Protein AF-A0A2V8CHL6-F1 (afdb_monomer)

Solvent-accessible surface area (backbone atoms only — not comparable to full-atom values): 5375 Å² total; per-residue (Å²): 92,79,47,77,47,76,47,81,42,66,40,99,91,40,76,70,74,87,46,66,84,56,44,65,50,77,42,61,48,77,50,78,80,71,47,75,47,80,48,80,47,79,49,77,47,73,55,84,42,96,80,86,52,68,52,80,46,79,50,82,47,64,36,43,36,36,41,38,36,33,39,31,73,47,77,42,84,43,100,51,87,72,77,84,130

Radius of gyration: 21.33 Å; Cα contacts (8 Å, |Δi|>4): 155; chains: 1; bounding box: 47×33×56 Å

Sequence (85 aa):
MKTITYTLSPTAAVDLKSHVGQRVEVTGTEAGPPITAETDTTRTSTPTGTSGRTPKVETRTRTDIEARQLRVTAIKMLTADCRVP

Secondary structure (DSSP, 8-state):
-EEEEEEEEE-TT--SGGGTTS-EEEEEEEEEEEEEEEEEEEEEE----TTS----EEEEEEEEEEEEEEEEEEEEE--------

Foldseek 3Di:
DEAEAEDEDEDPVDDPPVQVQFDKDWDFDWDDDKDKDKDKDKDWDFDDDPPPDTDIDIDIDIYIYIYIYTYTDDIGGDPDRDDDD

Structure (mmCIF, N/CA/C/O backbone):
data_AF-A0A2V8CHL6-F1
#
_ent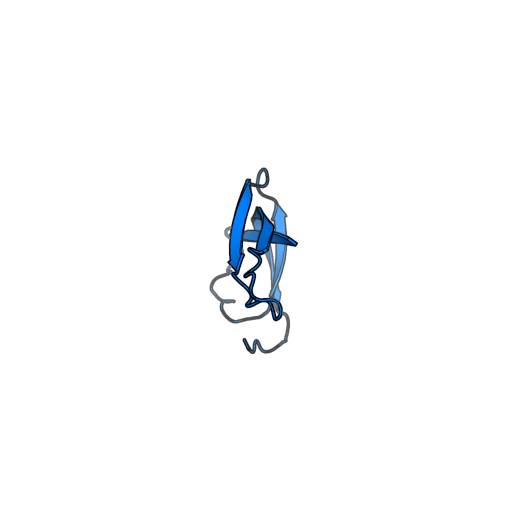ry.id   AF-A0A2V8CHL6-F1
#
loop_
_atom_site.group_PDB
_atom_site.id
_atom_site.type_symbol
_atom_site.label_atom_id
_atom_site.label_alt_id
_atom_site.label_comp_id
_atom_site.label_asym_id
_atom_site.label_entity_id
_atom_site.label_seq_id
_atom_site.pdbx_PDB_ins_code
_atom_site.Cartn_x
_atom_site.Cartn_y
_atom_site.Cartn_z
_atom_site.occupancy
_atom_site.B_iso_or_equiv
_atom_site.auth_seq_id
_atom_site.auth_comp_id
_atom_site.auth_asym_id
_atom_site.auth_atom_id
_atom_site.pdbx_PDB_model_num
ATOM 1 N N . MET A 1 1 ? -9.103 3.228 17.350 1.00 63.22 1 MET A N 1
ATOM 2 C CA . MET A 1 1 ? -8.236 2.379 16.494 1.00 63.22 1 MET A CA 1
ATOM 3 C C . MET A 1 1 ? -7.998 3.153 15.215 1.00 63.22 1 MET A C 1
ATOM 5 O O . MET A 1 1 ? -8.964 3.706 14.703 1.00 63.22 1 MET A O 1
ATOM 9 N N . LYS A 1 2 ? -6.753 3.232 14.738 1.00 70.44 2 LYS A N 1
ATOM 10 C CA . LYS A 1 2 ? -6.427 3.921 13.487 1.00 70.44 2 LYS A CA 1
ATOM 11 C C . LYS A 1 2 ? -6.114 2.886 12.412 1.00 70.44 2 LYS A C 1
ATOM 13 O O . LYS A 1 2 ? -5.166 2.120 12.567 1.00 70.44 2 LYS A O 1
ATOM 18 N N . THR A 1 3 ? -6.916 2.856 11.359 1.00 78.19 3 THR A N 1
ATOM 19 C CA . THR A 1 3 ? -6.730 1.975 10.205 1.00 78.19 3 THR A CA 1
ATOM 20 C C . THR A 1 3 ? -6.122 2.796 9.081 1.00 78.19 3 THR A C 1
ATOM 22 O O . THR A 1 3 ? -6.699 3.803 8.681 1.00 78.19 3 THR A O 1
ATOM 25 N N . ILE A 1 4 ? -4.963 2.385 8.569 1.00 82.00 4 ILE A N 1
ATOM 26 C CA . ILE A 1 4 ? -4.336 3.036 7.415 1.00 82.00 4 ILE A CA 1
ATOM 27 C C . ILE A 1 4 ? -4.505 2.124 6.205 1.00 82.00 4 ILE A C 1
ATOM 29 O O . ILE A 1 4 ? -4.049 0.981 6.218 1.00 82.00 4 ILE A O 1
ATOM 33 N N . THR A 1 5 ? -5.149 2.635 5.164 1.00 84.69 5 THR A N 1
ATOM 34 C CA . THR A 1 5 ? -5.368 1.932 3.901 1.00 84.69 5 THR A CA 1
ATOM 35 C C . THR A 1 5 ? -4.444 2.521 2.846 1.00 84.69 5 THR A C 1
ATOM 37 O O . THR A 1 5 ? -4.479 3.723 2.600 1.00 84.69 5 THR A O 1
ATOM 40 N N . TYR A 1 6 ? -3.638 1.684 2.194 1.00 84.81 6 TYR A N 1
ATOM 41 C CA . TYR A 1 6 ? -2.781 2.115 1.091 1.00 84.81 6 TYR A CA 1
ATOM 42 C C . TYR A 1 6 ? -3.360 1.684 -0.254 1.00 84.81 6 TYR A C 1
ATOM 44 O O . TYR A 1 6 ? -3.601 0.500 -0.486 1.00 84.81 6 TYR A O 1
ATOM 52 N N . THR A 1 7 ? -3.508 2.637 -1.169 1.00 88.94 7 THR A N 1
ATOM 53 C CA . THR A 1 7 ? -3.775 2.376 -2.584 1.00 88.94 7 THR A CA 1
ATOM 54 C C . THR A 1 7 ? -2.450 2.346 -3.336 1.00 88.94 7 THR A C 1
ATOM 56 O O . THR A 1 7 ? -1.747 3.357 -3.412 1.00 88.94 7 THR A O 1
ATOM 59 N N . LEU A 1 8 ? -2.098 1.191 -3.899 1.00 90.50 8 LEU A N 1
ATOM 60 C CA . LEU A 1 8 ? -0.855 1.012 -4.649 1.00 90.50 8 LEU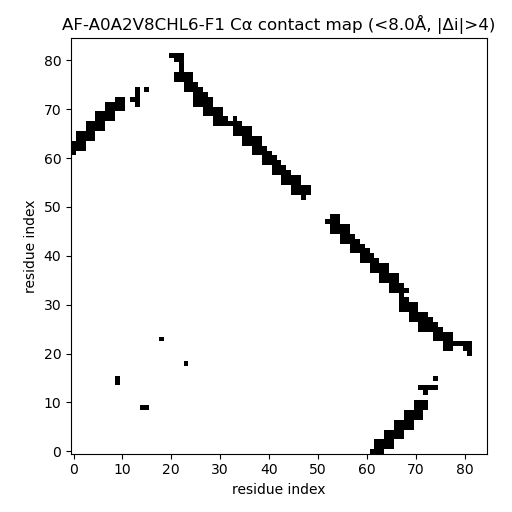 A CA 1
ATOM 61 C C . LEU A 1 8 ? -1.032 1.470 -6.101 1.00 90.50 8 LEU A C 1
ATOM 63 O O . LEU A 1 8 ? -1.917 0.994 -6.807 1.00 90.50 8 LEU A O 1
ATOM 67 N N . SER A 1 9 ? -0.165 2.373 -6.552 1.00 90.06 9 SER A N 1
ATOM 68 C CA . SER A 1 9 ? -0.102 2.840 -7.938 1.00 90.06 9 SER A CA 1
ATOM 69 C C . SER A 1 9 ? 1.269 2.487 -8.522 1.00 90.06 9 SER A C 1
ATOM 71 O O . SER A 1 9 ? 2.269 3.078 -8.104 1.00 90.06 9 SER A O 1
ATOM 73 N N . PRO A 1 10 ? 1.371 1.501 -9.429 1.00 89.94 10 PRO A N 1
ATOM 74 C CA . PRO A 1 10 ? 2.653 1.102 -9.991 1.00 89.94 10 PRO A CA 1
ATOM 75 C C . PRO A 1 10 ? 3.188 2.156 -10.963 1.00 89.94 10 PRO A C 1
ATOM 77 O O . PRO A 1 10 ? 2.441 2.812 -11.690 1.00 89.94 10 PRO A O 1
ATOM 80 N N . THR A 1 11 ? 4.510 2.299 -11.007 1.00 88.81 11 THR A N 1
ATOM 81 C CA . THR A 1 11 ? 5.174 2.929 -12.156 1.00 88.81 11 THR A CA 1
ATOM 82 C C . THR A 1 11 ? 5.152 1.992 -13.367 1.00 88.81 11 THR A C 1
ATOM 84 O O . THR A 1 11 ? 4.950 0.792 -13.221 1.00 88.81 11 THR A O 1
ATOM 87 N N . ALA A 1 12 ? 5.388 2.517 -14.575 1.00 83.81 12 ALA A N 1
ATOM 88 C CA . ALA A 1 12 ? 5.331 1.723 -15.810 1.00 83.81 12 ALA A CA 1
ATOM 89 C C . ALA A 1 12 ? 6.298 0.518 -15.839 1.00 83.81 12 ALA A C 1
ATOM 91 O O . ALA A 1 12 ? 6.076 -0.420 -16.594 1.00 83.81 12 ALA A O 1
ATOM 92 N N . ALA A 1 13 ? 7.353 0.538 -15.018 1.00 84.62 13 ALA A N 1
ATOM 93 C CA . ALA A 1 13 ? 8.334 -0.541 -14.900 1.00 84.62 13 ALA A CA 1
ATOM 94 C C . ALA A 1 13 ? 7.975 -1.599 -13.836 1.00 84.62 13 ALA A C 1
ATOM 96 O O . ALA A 1 13 ? 8.732 -2.547 -13.646 1.00 84.62 13 ALA A O 1
ATOM 97 N N . VAL A 1 14 ? 6.858 -1.435 -13.118 1.00 90.31 14 VAL A N 1
ATOM 98 C CA . VAL A 1 14 ? 6.460 -2.300 -12.003 1.00 90.31 14 VAL A CA 1
ATOM 99 C C . VAL A 1 14 ? 5.172 -3.038 -12.347 1.00 90.31 14 VAL A C 1
ATOM 101 O O . VAL A 1 14 ? 4.130 -2.422 -12.561 1.00 90.31 14 VAL A O 1
ATOM 104 N N . ASP A 1 15 ? 5.223 -4.366 -12.326 1.00 88.38 15 ASP A N 1
ATOM 105 C CA . ASP A 1 15 ? 4.045 -5.209 -12.506 1.00 88.38 15 ASP A CA 1
ATOM 106 C C . ASP A 1 15 ? 3.544 -5.747 -11.161 1.00 88.38 15 ASP A C 1
ATOM 108 O O . ASP A 1 15 ? 4.092 -6.693 -10.615 1.00 88.38 15 ASP A O 1
ATOM 112 N N . LEU A 1 16 ? 2.477 -5.153 -10.622 1.00 88.25 16 LEU A N 1
ATOM 113 C CA . LEU A 1 16 ? 1.815 -5.660 -9.412 1.00 88.25 16 LEU A CA 1
ATOM 114 C C . LEU A 1 16 ? 0.877 -6.842 -9.701 1.00 88.25 16 LEU A C 1
ATOM 116 O O . LEU A 1 16 ? 0.534 -7.585 -8.782 1.00 88.25 16 LEU A O 1
ATOM 120 N N . LYS A 1 17 ? 0.418 -7.006 -10.950 1.00 89.75 17 LYS A N 1
ATOM 121 C CA . LYS A 1 17 ? -0.615 -7.994 -11.288 1.00 89.75 17 LYS A CA 1
ATOM 122 C C . LYS A 1 17 ? -0.066 -9.415 -11.258 1.00 89.75 17 LYS A C 1
ATOM 124 O O . LYS A 1 17 ? -0.775 -10.315 -10.815 1.00 89.75 17 LYS A O 1
ATOM 129 N N . SER A 1 18 ? 1.183 -9.621 -11.670 1.00 89.06 18 SER A N 1
ATOM 130 C CA . SER A 1 18 ? 1.840 -10.935 -11.591 1.00 89.06 18 SER A CA 1
ATOM 131 C C . SER A 1 18 ? 2.100 -11.422 -10.161 1.00 89.06 18 SER A C 1
ATOM 133 O O . SER A 1 18 ? 2.345 -12.610 -9.964 1.00 89.06 18 SER A O 1
ATOM 135 N N . HIS A 1 19 ? 1.984 -10.543 -9.162 1.00 87.06 19 HIS A N 1
ATOM 136 C CA . HIS A 1 19 ? 2.203 -10.863 -7.749 1.00 87.06 19 HIS A CA 1
ATOM 137 C C . HIS A 1 19 ? 0.908 -10.987 -6.932 1.00 87.06 19 HIS A C 1
ATOM 139 O O . HIS A 1 19 ? 0.945 -11.046 -5.702 1.00 87.06 19 HIS A O 1
ATOM 145 N N . VAL A 1 20 ? -0.258 -11.047 -7.585 1.00 86.75 20 VAL A N 1
ATOM 146 C CA . VAL A 1 20 ? -1.531 -11.294 -6.892 1.00 86.75 20 VAL A CA 1
ATOM 147 C C . VAL A 1 20 ? -1.490 -12.658 -6.195 1.00 86.75 20 VAL A C 1
ATOM 149 O O . VAL A 1 20 ? -1.116 -13.666 -6.787 1.00 86.75 20 VAL A O 1
ATOM 152 N N . GLY A 1 21 ? -1.873 -12.685 -4.916 1.00 85.12 21 GLY A N 1
ATOM 153 C CA . GLY A 1 21 ? -1.840 -13.891 -4.081 1.00 85.12 21 GLY A CA 1
ATOM 154 C C . GLY A 1 21 ? -0.463 -14.224 -3.495 1.00 85.12 21 GLY A C 1
ATOM 155 O O . GLY A 1 21 ? -0.362 -15.126 -2.667 1.00 85.12 21 GLY A O 1
ATOM 156 N N . GLN A 1 22 ? 0.583 -13.481 -3.864 1.00 84.75 22 GLN A N 1
ATOM 157 C CA . GLN A 1 22 ? 1.931 -13.654 -3.331 1.00 84.75 22 GLN A CA 1
ATOM 158 C C . GLN A 1 22 ? 2.213 -12.641 -2.223 1.00 84.75 22 GLN A C 1
ATOM 160 O O . GLN A 1 22 ? 1.701 -11.519 -2.225 1.00 84.75 22 GLN A O 1
ATOM 165 N N . ARG A 1 23 ? 3.067 -13.027 -1.272 1.00 85.38 23 ARG A N 1
ATOM 166 C CA . ARG A 1 23 ? 3.590 -12.086 -0.286 1.00 85.38 23 ARG A CA 1
ATOM 167 C C . ARG A 1 23 ? 4.781 -11.348 -0.887 1.00 85.38 23 ARG A C 1
ATOM 169 O O . ARG A 1 23 ? 5.769 -11.957 -1.288 1.00 85.38 23 ARG A O 1
ATOM 176 N N . VAL A 1 24 ? 4.693 -10.026 -0.919 1.00 89.69 24 VAL A N 1
ATOM 177 C CA . VAL A 1 24 ? 5.746 -9.163 -1.456 1.00 89.69 24 VAL A CA 1
ATOM 178 C C . VAL A 1 24 ? 6.029 -8.000 -0.518 1.00 89.69 24 VAL A C 1
ATOM 180 O O . VAL A 1 24 ? 5.160 -7.547 0.224 1.00 89.69 24 VAL A O 1
ATOM 183 N N . GLU A 1 25 ? 7.260 -7.519 -0.561 1.00 90.25 25 GLU A N 1
ATOM 184 C CA . GLU A 1 25 ? 7.677 -6.239 -0.010 1.00 90.25 25 GLU A CA 1
ATOM 185 C C . GLU A 1 25 ? 7.664 -5.220 -1.151 1.00 90.25 25 GLU A C 1
ATOM 187 O O . GLU A 1 25 ? 8.248 -5.453 -2.210 1.00 90.25 25 GLU A O 1
ATOM 192 N N . VAL A 1 26 ? 6.962 -4.103 -0.962 1.00 91.31 26 VAL A N 1
ATOM 193 C CA . VAL A 1 26 ? 6.854 -3.037 -1.965 1.00 91.31 26 VAL A CA 1
ATOM 194 C C . VAL A 1 26 ? 7.599 -1.801 -1.485 1.00 91.31 26 VAL A C 1
ATOM 196 O O . VAL A 1 26 ? 7.477 -1.398 -0.330 1.00 91.31 26 VAL A O 1
ATOM 199 N N . THR A 1 27 ? 8.369 -1.184 -2.375 1.00 91.94 27 THR A N 1
ATOM 200 C CA . THR A 1 27 ? 9.045 0.092 -2.120 1.00 91.94 27 THR A CA 1
ATOM 201 C C . THR A 1 27 ? 8.439 1.160 -3.012 1.00 91.94 27 THR A C 1
ATOM 203 O O . THR A 1 27 ? 8.169 0.928 -4.192 1.00 91.94 27 THR A O 1
ATOM 206 N N . GLY A 1 28 ? 8.207 2.339 -2.444 1.00 90.31 28 GLY A N 1
ATOM 207 C CA . GLY A 1 28 ? 7.593 3.446 -3.152 1.00 90.31 28 GLY A CA 1
ATOM 208 C C . GLY A 1 28 ? 7.593 4.734 -2.344 1.00 90.31 28 GLY A C 1
ATOM 209 O O . GLY A 1 28 ? 8.031 4.763 -1.197 1.00 90.31 28 GLY A O 1
ATOM 210 N N . THR A 1 29 ? 7.083 5.795 -2.957 1.00 90.75 29 THR A N 1
ATOM 211 C CA . THR A 1 29 ? 6.912 7.111 -2.327 1.00 90.75 29 THR A CA 1
ATOM 212 C C . THR A 1 29 ? 5.432 7.418 -2.160 1.00 90.75 29 THR A C 1
ATOM 214 O O . THR A 1 29 ? 4.641 7.111 -3.055 1.00 90.75 29 THR A O 1
ATOM 217 N N . GLU A 1 30 ? 5.043 8.043 -1.051 1.00 88.25 30 GLU A N 1
ATOM 218 C CA . GLU A 1 30 ? 3.663 8.502 -0.875 1.00 88.25 30 GLU A CA 1
ATOM 219 C C . GLU A 1 30 ? 3.303 9.533 -1.951 1.00 88.25 30 GLU A C 1
ATOM 221 O O . GLU A 1 30 ? 4.103 10.404 -2.300 1.00 88.25 30 GLU A O 1
ATOM 226 N N . ALA A 1 31 ? 2.110 9.395 -2.520 1.00 80.44 31 ALA A N 1
ATOM 227 C CA . ALA A 1 31 ? 1.591 10.278 -3.546 1.00 80.44 31 ALA A CA 1
ATOM 228 C C . ALA A 1 31 ? 0.453 11.117 -2.957 1.00 80.44 31 ALA A C 1
ATOM 230 O O . ALA A 1 31 ? -0.628 10.607 -2.673 1.00 80.44 31 ALA A O 1
ATOM 231 N N . GLY A 1 32 ? 0.708 12.417 -2.806 1.00 77.75 32 GLY A N 1
ATOM 232 C CA . GLY A 1 32 ? -0.288 13.384 -2.350 1.00 77.75 32 GLY A CA 1
ATOM 233 C C . GLY A 1 32 ? -0.595 13.335 -0.845 1.00 77.75 32 GLY A C 1
ATOM 234 O O . GLY A 1 32 ? 0.009 12.561 -0.101 1.00 77.75 32 GLY A O 1
ATOM 235 N N . PRO A 1 33 ? -1.503 14.211 -0.380 1.00 73.62 33 PRO A N 1
ATOM 236 C CA . PRO A 1 33 ? -1.904 14.267 1.019 1.00 73.62 33 PRO A CA 1
ATOM 237 C C . PRO A 1 33 ? -2.794 13.069 1.400 1.00 73.62 33 PRO A C 1
ATOM 239 O O . PRO A 1 33 ? -3.587 12.609 0.573 1.00 73.62 33 PRO A O 1
ATOM 242 N N . PRO A 1 34 ? -2.706 12.574 2.648 1.00 73.50 34 PRO A N 1
ATOM 243 C CA . PRO A 1 34 ? -3.596 11.528 3.138 1.00 73.50 34 PRO A CA 1
ATOM 244 C C . PRO A 1 34 ? -5.052 12.006 3.173 1.00 73.50 34 PRO A C 1
ATOM 246 O O . PRO A 1 34 ? -5.335 13.152 3.522 1.00 73.50 34 PRO A O 1
ATOM 249 N N . ILE A 1 35 ? -5.981 11.106 2.856 1.00 73.88 35 ILE A N 1
ATOM 250 C CA . ILE A 1 35 ? -7.422 11.340 2.968 1.00 73.88 35 ILE A CA 1
ATOM 251 C C . ILE A 1 35 ? -7.899 10.677 4.258 1.00 73.88 35 ILE A C 1
ATOM 253 O O . ILE A 1 35 ? -7.879 9.453 4.375 1.00 73.88 35 ILE A O 1
ATOM 257 N N . THR A 1 36 ? -8.332 11.468 5.23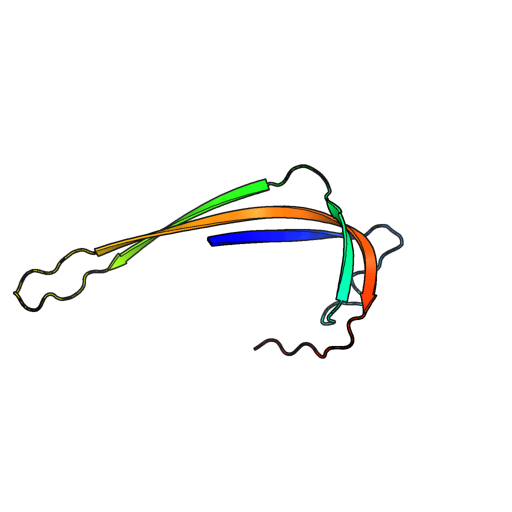5 1.00 68.25 36 THR A N 1
ATOM 258 C CA . THR A 1 36 ? -8.894 10.950 6.488 1.00 68.25 36 THR A CA 1
ATOM 259 C C . THR A 1 36 ? -10.413 10.869 6.415 1.00 68.25 36 THR A C 1
ATOM 261 O O . THR A 1 36 ? -11.073 11.837 6.044 1.00 68.25 36 THR A O 1
ATOM 264 N N . ALA A 1 37 ? -10.962 9.726 6.811 1.00 62.12 37 ALA A N 1
ATOM 265 C CA . ALA A 1 37 ? -12.384 9.499 7.006 1.00 62.12 37 ALA A CA 1
ATOM 266 C C . ALA A 1 37 ? -12.618 8.991 8.432 1.00 62.12 37 ALA A C 1
ATOM 268 O O . ALA A 1 37 ? -11.909 8.107 8.913 1.00 62.12 37 ALA A O 1
ATOM 269 N N . GLU A 1 38 ? -13.622 9.534 9.110 1.00 57.72 38 GLU A N 1
ATOM 270 C CA . GLU A 1 38 ? -14.032 9.066 10.433 1.00 57.72 38 GLU A CA 1
ATOM 271 C C . GLU A 1 38 ? -15.288 8.214 10.298 1.00 57.72 38 GLU A C 1
ATOM 273 O O . GLU A 1 38 ? -16.224 8.568 9.581 1.00 57.72 38 GLU A O 1
ATOM 278 N N . THR A 1 39 ? -15.307 7.066 10.969 1.00 58.88 39 THR A N 1
ATOM 279 C CA . THR A 1 39 ? -16.517 6.253 11.104 1.00 58.88 39 THR A CA 1
ATOM 280 C C . THR A 1 39 ? -16.833 6.097 12.581 1.00 58.88 39 THR A C 1
ATOM 282 O O . THR A 1 39 ? -16.130 5.394 13.313 1.00 58.88 39 THR A O 1
ATOM 285 N N . ASP A 1 40 ? -17.913 6.747 13.009 1.00 57.06 40 ASP A N 1
ATOM 286 C CA . ASP A 1 40 ? -18.505 6.546 14.326 1.00 57.06 40 ASP A CA 1
ATOM 287 C C . ASP A 1 40 ? -19.552 5.440 14.241 1.00 57.06 40 ASP A C 1
ATOM 289 O O . ASP A 1 40 ? -20.528 5.531 13.495 1.00 57.06 40 ASP A O 1
ATOM 293 N N . THR A 1 41 ? -19.346 4.372 15.014 1.00 56.50 41 THR A N 1
ATOM 294 C CA . THR A 1 41 ? -20.342 3.304 15.146 1.00 56.50 41 THR A CA 1
ATOM 295 C C . THR A 1 41 ? -20.895 3.308 16.564 1.00 56.50 41 THR A C 1
ATOM 297 O O . THR A 1 41 ? -20.161 3.115 17.538 1.00 56.50 41 THR A O 1
ATOM 300 N N . THR A 1 42 ? -22.204 3.517 16.683 1.00 50.88 42 THR A N 1
ATOM 301 C CA . THR A 1 42 ? -22.919 3.475 17.962 1.00 50.88 42 THR A CA 1
ATOM 302 C C . THR A 1 42 ? -23.585 2.116 18.107 1.00 50.88 42 THR A C 1
ATOM 304 O O . THR A 1 42 ? -24.395 1.728 17.265 1.00 50.88 42 THR A O 1
ATOM 307 N N . ARG A 1 43 ? -23.272 1.382 19.179 1.00 54.94 43 ARG A N 1
ATOM 308 C CA . ARG A 1 43 ? -23.953 0.122 19.499 1.00 54.94 43 ARG A CA 1
ATOM 309 C C . ARG A 1 43 ? -24.671 0.271 20.832 1.00 54.94 43 ARG A C 1
ATOM 311 O O . ARG A 1 43 ? -24.062 0.597 21.848 1.00 54.94 43 ARG A O 1
ATOM 318 N N . THR A 1 44 ? -25.981 0.056 20.820 1.00 53.78 44 THR A N 1
ATOM 319 C CA . THR A 1 44 ? -26.814 0.081 22.026 1.00 53.78 44 THR A CA 1
ATOM 320 C C . THR A 1 44 ? -27.134 -1.348 22.435 1.00 53.78 44 THR A C 1
ATOM 322 O O . THR A 1 44 ? -27.532 -2.156 21.597 1.00 53.78 44 THR A O 1
ATOM 325 N N . SER A 1 45 ? -26.975 -1.662 23.717 1.00 60.75 45 SER A N 1
ATOM 326 C CA . SER A 1 45 ? -27.436 -2.919 24.298 1.00 60.75 45 SER A CA 1
ATOM 327 C C . SER A 1 45 ? -28.343 -2.646 25.498 1.00 60.75 45 SER A C 1
ATOM 329 O O . SER A 1 45 ? -28.180 -1.670 26.232 1.00 60.75 45 SER A O 1
ATOM 331 N N . THR A 1 46 ? -29.336 -3.510 25.686 1.00 62.41 46 THR A N 1
ATOM 332 C CA . THR A 1 46 ? -30.221 -3.522 26.859 1.00 62.41 46 THR A CA 1
ATOM 333 C C . THR A 1 46 ? -29.943 -4.780 27.672 1.00 62.41 46 THR A C 1
ATOM 335 O O . THR A 1 46 ? -30.618 -5.793 27.474 1.00 62.41 46 THR A O 1
ATOM 338 N N . PRO A 1 47 ? -28.914 -4.775 28.535 1.00 62.16 47 PRO A N 1
ATOM 339 C CA . PRO A 1 47 ? -28.665 -5.895 29.431 1.00 62.16 47 PRO A CA 1
ATOM 340 C C . PRO A 1 47 ? -29.797 -6.050 30.455 1.00 62.16 47 PRO A C 1
ATOM 342 O O . PRO A 1 47 ? -30.317 -5.071 30.989 1.00 62.16 47 PRO A O 1
ATOM 345 N N . THR A 1 48 ? -30.178 -7.293 30.747 1.00 64.75 48 THR A N 1
ATOM 346 C CA . THR A 1 48 ? -31.199 -7.612 31.752 1.00 64.75 48 THR A CA 1
ATOM 347 C C . THR A 1 48 ? -30.606 -7.452 33.152 1.00 64.75 48 THR A C 1
ATOM 349 O O . THR A 1 48 ? -29.707 -8.194 33.538 1.00 64.75 48 THR A O 1
ATOM 352 N N . GLY A 1 49 ? -31.085 -6.464 33.913 1.00 58.03 49 GLY A N 1
ATOM 353 C CA . GLY A 1 49 ? -30.671 -6.258 35.301 1.00 58.03 49 GLY A CA 1
ATOM 354 C C . GLY A 1 49 ? -31.379 -7.228 36.250 1.00 58.03 49 GLY A C 1
ATOM 355 O O . GLY A 1 49 ? -32.592 -7.409 36.166 1.00 58.03 49 GLY A O 1
ATOM 356 N N . THR A 1 50 ? -30.643 -7.815 37.194 1.00 63.62 50 THR A N 1
ATOM 357 C CA . THR A 1 50 ? -31.157 -8.749 38.219 1.00 63.62 50 THR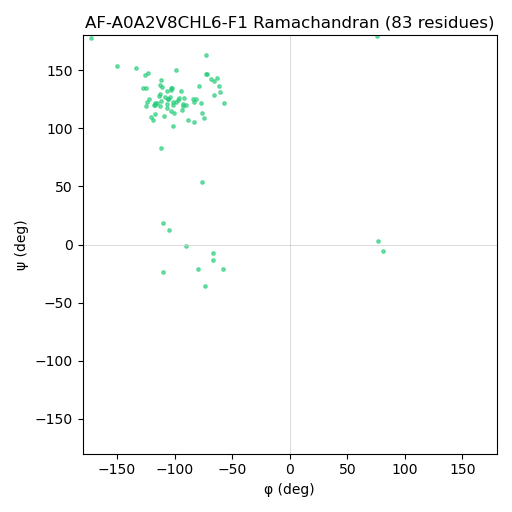 A CA 1
ATOM 358 C C . THR A 1 50 ? -32.115 -8.110 39.236 1.00 63.62 50 THR A C 1
ATOM 360 O O . THR A 1 50 ? -32.725 -8.819 40.029 1.00 63.62 50 THR A O 1
ATOM 363 N N . SER A 1 51 ? -32.287 -6.786 39.208 1.00 68.50 51 SER A N 1
ATOM 364 C CA . SER A 1 51 ? -33.084 -5.992 40.157 1.00 68.50 51 SER A CA 1
ATOM 365 C C . SER A 1 51 ? -34.381 -5.408 39.566 1.00 68.50 51 SER A C 1
ATOM 367 O O . SER A 1 51 ? -34.945 -4.463 40.113 1.00 68.50 51 SER A O 1
ATOM 369 N N . GLY A 1 52 ? -34.873 -5.945 38.442 1.00 60.12 52 GLY A N 1
ATOM 370 C CA . GLY A 1 52 ? -36.162 -5.545 37.849 1.00 60.12 52 GLY A CA 1
ATOM 371 C C . GLY A 1 52 ? -36.148 -4.208 37.095 1.00 60.12 52 GLY A C 1
ATOM 372 O O . GLY A 1 52 ? -37.179 -3.777 36.585 1.00 60.12 52 GLY A O 1
ATOM 373 N N . ARG A 1 53 ? -34.985 -3.556 36.979 1.00 60.53 53 ARG A N 1
ATOM 374 C CA . ARG A 1 53 ? -34.749 -2.425 36.068 1.00 60.53 53 ARG A CA 1
ATOM 375 C C . ARG A 1 53 ? -33.760 -2.852 34.993 1.00 60.53 53 ARG A C 1
ATOM 377 O O . ARG A 1 53 ? -32.692 -3.363 35.314 1.00 60.53 53 ARG A O 1
ATOM 384 N N . THR A 1 54 ? -34.106 -2.622 33.732 1.00 64.00 54 THR A N 1
ATOM 385 C CA . THR A 1 54 ? -33.233 -2.888 32.582 1.00 64.00 54 THR A CA 1
ATOM 386 C C . THR A 1 54 ? -32.371 -1.650 32.316 1.00 64.00 54 THR A C 1
ATOM 388 O O . THR A 1 54 ? -32.911 -0.638 31.862 1.00 64.00 54 THR A O 1
ATOM 391 N N . PRO A 1 55 ? -31.061 -1.657 32.617 1.00 63.56 55 PRO A N 1
ATOM 392 C CA . PRO A 1 55 ? -30.193 -0.547 32.248 1.00 63.56 55 PRO A CA 1
ATOM 393 C C . PRO A 1 55 ? -30.016 -0.476 30.725 1.00 63.56 55 PRO A C 1
ATOM 395 O O . PRO A 1 55 ? -29.907 -1.495 30.045 1.00 63.56 55 PRO A O 1
ATOM 398 N N . LYS A 1 56 ? -29.966 0.745 30.186 1.00 74.88 56 LYS A N 1
ATOM 399 C CA . LYS A 1 56 ? -29.565 1.000 28.797 1.00 74.88 56 LYS A CA 1
ATOM 400 C C . LYS A 1 56 ? -28.064 1.274 28.779 1.00 74.88 56 LYS A C 1
ATOM 402 O O . LYS A 1 56 ? -27.618 2.217 29.428 1.00 74.88 56 LYS A O 1
ATOM 407 N N . VAL A 1 57 ? -27.302 0.471 28.041 1.00 72.38 57 VAL A N 1
ATOM 408 C CA . VAL A 1 57 ? -25.860 0.666 27.854 1.00 72.38 57 VAL A CA 1
ATOM 409 C C . VAL A 1 57 ? -25.611 1.140 26.426 1.00 72.38 57 VAL A C 1
ATOM 411 O O . VAL A 1 57 ? -26.068 0.533 25.457 1.00 72.38 57 VAL A O 1
ATOM 414 N N . GLU A 1 58 ? -24.893 2.250 26.296 1.00 68.06 58 GLU A N 1
ATOM 415 C CA . GLU A 1 58 ? -24.434 2.778 25.014 1.00 68.06 58 GLU A CA 1
ATOM 416 C C . GLU A 1 58 ? -22.914 2.654 24.955 1.00 68.06 58 GLU A C 1
ATOM 418 O O . GLU A 1 58 ? -22.205 3.149 25.830 1.00 68.06 58 GLU A O 1
ATOM 423 N N . THR A 1 59 ? -22.409 1.975 23.928 1.00 69.38 59 THR A N 1
ATOM 424 C CA . THR A 1 59 ? -20.975 1.896 23.652 1.00 69.38 59 THR A CA 1
ATOM 425 C C . THR A 1 59 ? -20.697 2.617 22.343 1.00 69.38 59 THR A C 1
ATOM 427 O O . THR A 1 59 ? -21.337 2.351 21.322 1.00 69.38 59 THR A O 1
ATOM 430 N N . ARG A 1 60 ? -19.737 3.543 22.382 1.00 64.19 60 ARG A N 1
ATOM 431 C CA . ARG A 1 60 ? -19.259 4.275 21.208 1.00 64.19 60 ARG A CA 1
ATOM 432 C C . ARG A 1 60 ? -17.887 3.754 20.825 1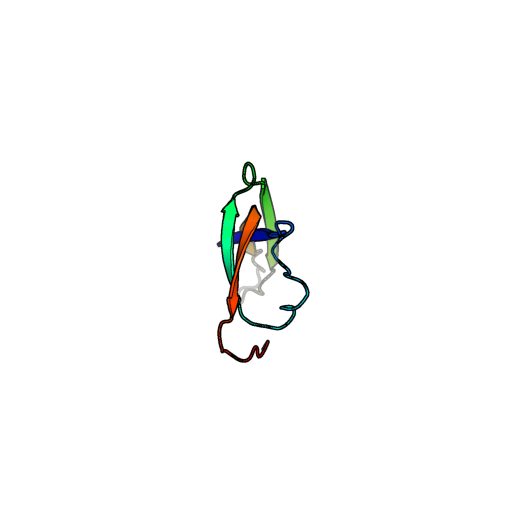.00 64.19 60 ARG A C 1
ATOM 434 O O . ARG A 1 60 ? -17.012 3.623 21.680 1.00 64.19 60 ARG A O 1
ATOM 441 N N . THR A 1 61 ? -17.697 3.463 19.546 1.00 59.16 61 THR A N 1
ATOM 442 C CA . THR A 1 61 ? -16.389 3.106 18.999 1.00 59.16 61 THR A CA 1
ATOM 443 C C . THR A 1 61 ? -16.077 4.046 17.847 1.00 59.16 61 THR A C 1
ATOM 445 O O . THR A 1 61 ? -16.806 4.068 16.856 1.00 59.16 61 THR A O 1
ATOM 448 N N . ARG A 1 62 ? -14.986 4.803 17.996 1.00 59.06 62 ARG A N 1
ATOM 449 C CA . ARG A 1 62 ? -14.449 5.683 16.958 1.00 59.06 62 ARG A CA 1
ATOM 450 C C . ARG A 1 62 ? -13.318 4.974 16.225 1.00 59.06 62 ARG A C 1
ATOM 452 O O . ARG A 1 62 ? -12.358 4.499 16.852 1.00 59.06 62 ARG A O 1
ATOM 459 N N . THR A 1 63 ? -13.453 4.889 14.908 1.00 62.72 63 THR A N 1
ATOM 460 C CA . THR A 1 63 ? -12.409 4.360 14.029 1.00 62.72 63 THR A CA 1
ATOM 461 C C . THR A 1 63 ? -11.976 5.453 13.071 1.00 62.72 63 THR A C 1
ATOM 463 O O . THR A 1 63 ? -12.786 5.953 12.290 1.00 62.72 63 THR A O 1
ATOM 466 N N . ASP A 1 64 ? -10.693 5.793 13.131 1.00 69.19 64 ASP A N 1
ATOM 467 C CA . ASP A 1 64 ? -10.083 6.754 12.221 1.00 69.19 64 ASP A CA 1
ATOM 468 C C . ASP A 1 64 ? -9.504 5.972 11.041 1.00 69.19 64 ASP A C 1
ATOM 470 O O . ASP A 1 64 ? -8.653 5.096 11.229 1.00 69.19 64 ASP A O 1
ATOM 474 N N . ILE A 1 65 ? -9.984 6.252 9.832 1.00 74.00 65 ILE A N 1
ATOM 475 C CA . ILE A 1 65 ? -9.503 5.636 8.596 1.00 74.00 65 ILE A CA 1
ATOM 476 C C . ILE A 1 65 ? -8.657 6.667 7.859 1.00 74.00 65 ILE A C 1
ATOM 478 O O . ILE A 1 65 ? -9.114 7.765 7.561 1.00 74.00 65 ILE A O 1
ATOM 482 N N . GLU A 1 66 ? -7.422 6.313 7.536 1.00 80.88 66 GLU A N 1
ATOM 483 C CA . GLU A 1 66 ? -6.534 7.149 6.739 1.00 80.88 66 GLU A CA 1
ATOM 484 C C . GLU A 1 66 ? -6.193 6.431 5.436 1.00 80.88 66 GLU A C 1
ATOM 486 O O . GLU A 1 66 ? -5.516 5.406 5.443 1.00 80.88 66 GLU A O 1
ATOM 491 N N . ALA A 1 67 ? -6.666 6.955 4.312 1.00 83.69 67 ALA A N 1
ATOM 492 C CA . ALA A 1 67 ? -6.323 6.462 2.991 1.00 83.69 67 ALA A CA 1
ATOM 493 C C . ALA A 1 67 ? -5.102 7.216 2.446 1.00 83.69 67 ALA A C 1
ATOM 495 O O . ALA A 1 67 ? -5.091 8.444 2.366 1.00 83.69 67 ALA A O 1
ATOM 496 N N . ARG A 1 68 ? -4.073 6.469 2.050 1.00 86.81 68 ARG A N 1
ATOM 497 C CA . ARG A 1 68 ? -2.829 6.978 1.462 1.00 86.81 68 ARG A CA 1
ATOM 498 C C . ARG A 1 68 ? -2.614 6.347 0.097 1.00 86.81 68 ARG A C 1
ATOM 500 O O . ARG A 1 68 ? -2.971 5.192 -0.118 1.00 86.81 68 ARG A O 1
ATOM 507 N N . GLN A 1 69 ? -2.001 7.073 -0.828 1.00 88.62 69 GLN A N 1
ATOM 508 C CA . GLN A 1 69 ? -1.569 6.499 -2.098 1.00 88.62 69 GLN A CA 1
ATOM 509 C C . GLN A 1 69 ? -0.060 6.262 -2.061 1.00 88.62 69 GLN A C 1
ATOM 511 O O . GLN A 1 69 ? 0.692 7.136 -1.638 1.00 88.62 69 GLN A O 1
ATOM 516 N N . LEU A 1 70 ? 0.391 5.093 -2.515 1.00 91.06 70 LEU A N 1
ATOM 517 C CA . LEU A 1 70 ? 1.809 4.754 -2.615 1.00 91.06 70 LEU A CA 1
ATOM 518 C C . LEU A 1 70 ? 2.180 4.530 -4.081 1.00 91.06 70 LEU A C 1
ATOM 520 O O . LEU A 1 70 ? 1.643 3.634 -4.736 1.00 91.06 70 LEU A O 1
ATOM 524 N N . ARG A 1 71 ? 3.115 5.329 -4.596 1.00 91.69 71 ARG A N 1
ATOM 525 C CA . ARG A 1 71 ? 3.683 5.152 -5.933 1.00 91.69 71 ARG A CA 1
ATOM 526 C C . ARG A 1 71 ? 4.796 4.114 -5.880 1.00 91.69 71 ARG A C 1
ATOM 528 O O . ARG A 1 71 ? 5.880 4.405 -5.381 1.00 91.69 71 ARG A O 1
ATOM 535 N N . VAL A 1 72 ? 4.530 2.915 -6.386 1.00 92.00 72 VAL A N 1
ATOM 536 C CA . VAL A 1 72 ? 5.432 1.762 -6.267 1.00 92.00 72 VAL A CA 1
ATOM 537 C C . VAL A 1 72 ? 6.534 1.821 -7.326 1.00 92.00 72 VAL A C 1
ATOM 539 O O . VAL A 1 72 ? 6.260 1.896 -8.528 1.00 92.00 72 VAL A O 1
ATOM 542 N N . THR A 1 73 ? 7.784 1.761 -6.873 1.00 92.38 73 THR A N 1
ATOM 543 C CA . THR A 1 73 ? 8.997 1.794 -7.703 1.00 92.38 73 THR A CA 1
ATOM 544 C C . THR A 1 73 ? 9.734 0.460 -7.735 1.00 92.38 73 THR A C 1
ATOM 546 O O . THR A 1 73 ? 10.445 0.203 -8.702 1.00 92.38 73 THR A O 1
ATOM 549 N N 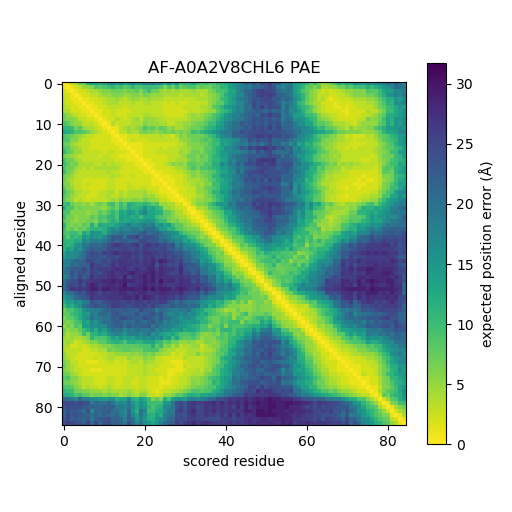. ALA A 1 74 ? 9.554 -0.398 -6.728 1.00 89.62 74 ALA A N 1
ATOM 550 C CA . ALA A 1 74 ? 10.151 -1.728 -6.702 1.00 89.62 74 ALA A CA 1
ATOM 551 C C . ALA A 1 74 ? 9.286 -2.734 -5.932 1.00 89.62 74 ALA A C 1
ATOM 553 O O . ALA A 1 74 ? 8.539 -2.367 -5.021 1.00 89.62 74 ALA A O 1
ATOM 554 N N . ILE A 1 75 ? 9.426 -4.008 -6.298 1.00 89.81 75 ILE A N 1
ATOM 555 C CA . ILE A 1 75 ? 8.806 -5.153 -5.629 1.00 89.81 75 ILE A CA 1
ATOM 556 C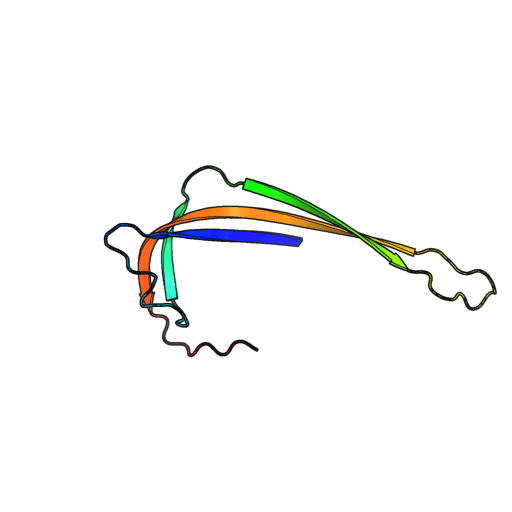 C . ILE A 1 75 ? 9.908 -6.159 -5.316 1.00 89.81 75 ILE A C 1
ATOM 558 O O . ILE A 1 75 ? 10.741 -6.470 -6.167 1.00 89.81 75 ILE A O 1
ATOM 562 N N . LYS A 1 76 ? 9.892 -6.689 -4.100 1.00 89.56 76 LYS A N 1
ATOM 563 C CA . LYS A 1 76 ? 10.760 -7.769 -3.653 1.00 89.56 76 LYS A CA 1
ATOM 564 C C . LYS A 1 76 ? 9.898 -8.930 -3.176 1.00 89.56 76 LYS A C 1
ATOM 566 O O . LYS A 1 76 ? 9.041 -8.773 -2.311 1.00 89.56 76 LYS A O 1
ATOM 571 N N . MET A 1 77 ? 10.133 -10.107 -3.740 1.00 85.44 77 MET A N 1
ATOM 572 C CA . MET A 1 77 ? 9.430 -11.327 -3.351 1.00 85.44 77 MET A CA 1
ATOM 573 C C . MET A 1 77 ? 9.786 -11.721 -1.918 1.00 85.44 77 MET A C 1
ATOM 575 O O . MET A 1 77 ? 10.965 -11.835 -1.578 1.00 85.44 77 MET A O 1
ATOM 579 N N . LEU A 1 78 ? 8.769 -11.958 -1.090 1.00 82.50 78 LEU A N 1
ATOM 580 C CA . LEU A 1 78 ? 8.941 -12.568 0.223 1.00 82.50 78 LEU A CA 1
ATOM 581 C C . LEU A 1 78 ? 8.544 -14.039 0.091 1.00 82.50 78 LEU A C 1
ATOM 583 O O . LEU A 1 78 ? 7.418 -14.356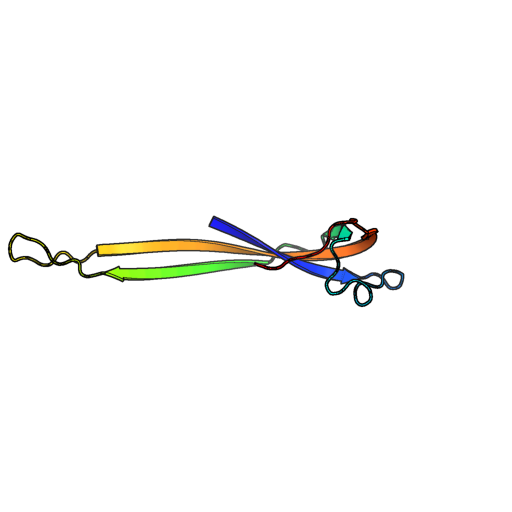 -0.277 1.00 82.50 78 LEU A O 1
ATOM 587 N N . THR A 1 79 ? 9.470 -14.952 0.369 1.00 65.50 79 THR A N 1
ATOM 588 C CA . THR A 1 79 ? 9.285 -16.405 0.217 1.00 65.50 79 THR A CA 1
ATOM 589 C C . THR A 1 79 ? 8.425 -17.008 1.334 1.00 65.50 79 THR A C 1
ATOM 591 O O . THR A 1 79 ? 8.856 -17.929 2.022 1.00 65.50 79 THR A O 1
ATOM 594 N N . ALA A 1 80 ? 7.226 -16.474 1.561 1.00 58.88 80 ALA A N 1
ATOM 595 C CA . ALA A 1 80 ? 6.275 -17.038 2.510 1.00 58.88 80 ALA A CA 1
ATOM 596 C C . ALA A 1 80 ? 4.946 -17.334 1.813 1.00 58.88 80 ALA A C 1
ATOM 598 O O . ALA A 1 80 ? 4.319 -16.434 1.250 1.00 58.88 80 ALA A O 1
ATOM 599 N N . ASP A 1 81 ? 4.527 -18.598 1.886 1.00 55.84 81 ASP A N 1
ATOM 600 C CA . ASP A 1 81 ? 3.220 -19.065 1.435 1.00 55.84 81 ASP A CA 1
ATOM 601 C C . ASP A 1 81 ? 2.100 -18.302 2.155 1.00 55.84 81 ASP A C 1
ATOM 603 O O . ASP A 1 81 ? 2.000 -18.299 3.386 1.00 55.84 81 ASP A O 1
ATOM 607 N N . CYS A 1 82 ? 1.234 -17.644 1.387 1.00 53.06 82 CYS A N 1
ATOM 608 C CA . CYS A 1 82 ? 0.041 -16.997 1.917 1.00 53.06 82 CYS A CA 1
ATOM 609 C C . CYS A 1 82 ? -1.013 -18.057 2.275 1.00 53.06 82 CYS A C 1
ATOM 611 O O . CYS A 1 82 ? -1.658 -18.612 1.388 1.00 53.06 82 CYS A O 1
ATOM 613 N N . ARG A 1 83 ? -1.258 -18.292 3.571 1.00 46.84 83 ARG A N 1
ATOM 614 C CA . ARG A 1 83 ? -2.546 -18.830 4.042 1.00 46.84 83 ARG A CA 1
ATOM 615 C C . ARG A 1 83 ? -3.359 -17.695 4.649 1.00 46.84 83 ARG A C 1
ATOM 617 O O . ARG A 1 83 ? -2.953 -17.110 5.649 1.00 46.84 83 ARG A O 1
ATOM 624 N N . VAL A 1 84 ? -4.486 -17.380 4.018 1.00 47.56 84 VAL A N 1
ATOM 625 C CA . VAL A 1 84 ? -5.530 -16.542 4.617 1.00 47.56 84 VAL A CA 1
ATOM 626 C C . VAL A 1 84 ? -6.285 -17.436 5.614 1.00 47.56 84 VAL A C 1
ATOM 628 O O . VAL A 1 84 ? -6.719 -18.509 5.190 1.00 47.56 84 VAL A O 1
ATOM 631 N N . PRO A 1 85 ? -6.355 -17.090 6.914 1.00 47.09 85 PRO A N 1
ATOM 632 C CA . PRO A 1 85 ? -7.181 -17.816 7.878 1.00 47.09 85 PRO A CA 1
ATOM 633 C C . PRO A 1 85 ? -8.679 -17.630 7.616 1.00 47.09 85 PRO A C 1
ATOM 635 O O . PRO A 1 85 ? -9.064 -16.562 7.086 1.00 47.09 85 PRO A O 1
#

pLDDT: mean 74.91, std 13.88, range [46.84, 92.38]

Ne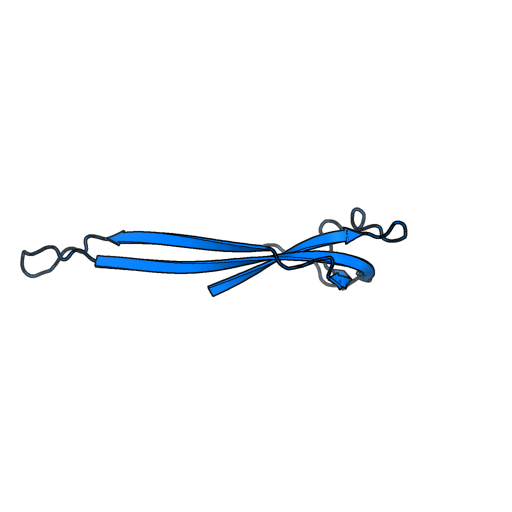arest PDB structures (foldseek):
  4p24-assembly1_G  TM=4.775E-01  e=3.745E+00  Staphylococcus aureus subsp. aureus Mu50
  7vnn-assembly1_D  TM=4.074E-01  e=2.145E+00  Clostridioides difficile
  6klw-assembly1_F  TM=3.145E-01  e=4.798E+00  Clostridium perfringens

Mean predicted aligned error: 12.72 Å